Protein AF-W1Y788-F1 (afdb_monomer_lite)

Radius of gyration: 13.61 Å; chains: 1; bounding box: 30×20×35 Å

Secondary structure (DSSP, 8-state):
-HHHHHHHHHHT-S-------SHHHHHHHHHHHHHHHHHTTT-TT-------TTS-HHHHHHHHHH-

Foldseek 3Di:
DVVQVVVCVVVVHPTDDPPDPDPLSVLLVVLLVVCVVCVVVVVNVPLDDDDDPPDDPSNVVSSVVSD

Organism: NCBI:txid408170

Sequence (67 aa):
RDLEIWLAELTGYDTVSLQPNAGSQGEYTGLAAIRGYHLSRGDTERNVCLVPASAHGTNAASAALAG

Structure (mmCIF, N/CA/C/O backbone):
data_AF-W1Y788-F1
#
_entry.id   AF-W1Y788-F1
#
loop_
_atom_site.group_PDB
_atom_site.id
_atom_site.type_symbol
_atom_site.label_atom_id
_atom_site.label_alt_id
_atom_site.label_comp_id
_atom_site.label_asym_id
_atom_site.label_entity_id
_atom_site.label_seq_id
_atom_site.pdbx_PDB_ins_code
_atom_site.Cartn_x
_atom_site.Cartn_y
_atom_site.Cartn_z
_atom_site.occupancy
_atom_site.B_iso_or_equiv
_atom_site.auth_seq_id
_atom_site.auth_comp_id
_atom_site.auth_asym_id
_atom_site.auth_atom_id
_atom_site.pdbx_PDB_model_num
ATOM 1 N N . ARG A 1 1 ? 4.639 7.087 -20.581 1.00 77.81 1 ARG A N 1
ATOM 2 C CA . ARG A 1 1 ? 3.861 6.031 -19.884 1.00 77.81 1 ARG A CA 1
ATOM 3 C C . ARG A 1 1 ? 4.625 4.711 -19.813 1.00 77.81 1 ARG A C 1
ATOM 5 O O . ARG A 1 1 ? 4.197 3.819 -19.103 1.00 77.81 1 ARG A O 1
ATOM 12 N N . ASP A 1 2 ? 5.769 4.610 -20.481 1.00 95.12 2 ASP A N 1
ATOM 13 C CA . ASP A 1 2 ? 6.517 3.362 -20.638 1.00 95.12 2 ASP A CA 1
ATOM 14 C C . ASP A 1 2 ? 6.926 2.747 -19.295 1.00 95.12 2 ASP A C 1
ATOM 16 O O . ASP A 1 2 ? 6.733 1.558 -19.093 1.00 95.12 2 ASP A O 1
ATOM 20 N N . LEU A 1 3 ? 7.362 3.568 -18.331 1.00 97.19 3 LEU A N 1
ATOM 21 C CA . LEU A 1 3 ? 7.717 3.087 -16.993 1.00 97.19 3 LEU A CA 1
ATOM 22 C C . LEU A 1 3 ? 6.538 2.434 -16.248 1.00 97.19 3 LEU A C 1
ATOM 24 O O . LEU A 1 3 ? 6.724 1.405 -15.610 1.00 97.19 3 LEU A O 1
ATOM 28 N N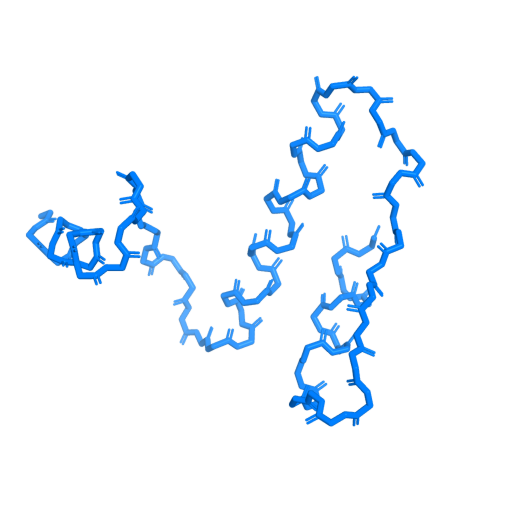 . GLU A 1 4 ? 5.334 3.007 -16.328 1.00 97.88 4 GLU A N 1
ATOM 29 C CA . GLU A 1 4 ? 4.136 2.427 -15.697 1.00 97.88 4 GLU A CA 1
ATOM 30 C C . GLU A 1 4 ? 3.791 1.075 -16.331 1.00 97.88 4 GLU A C 1
ATOM 32 O O . GLU A 1 4 ? 3.486 0.128 -15.613 1.00 97.88 4 GLU A O 1
ATOM 37 N N . ILE A 1 5 ? 3.898 0.981 -17.662 1.00 98.00 5 ILE A N 1
ATOM 38 C CA . ILE A 1 5 ? 3.639 -0.247 -18.426 1.00 98.00 5 ILE A CA 1
ATOM 39 C C . ILE A 1 5 ? 4.656 -1.328 -18.054 1.00 98.00 5 ILE A C 1
ATOM 41 O O . ILE A 1 5 ? 4.262 -2.430 -17.690 1.00 98.00 5 ILE A O 1
ATOM 45 N N . TRP A 1 6 ? 5.952 -1.013 -18.070 1.00 98.44 6 TRP A N 1
ATOM 46 C CA . TRP A 1 6 ? 6.997 -1.982 -17.733 1.00 98.44 6 TRP A CA 1
ATOM 47 C C . TRP A 1 6 ? 6.867 -2.503 -16.302 1.00 98.44 6 TRP A C 1
ATOM 49 O O . TRP A 1 6 ? 7.051 -3.693 -16.058 1.00 98.44 6 TRP A O 1
ATOM 59 N N . LEU A 1 7 ? 6.544 -1.629 -15.345 1.00 98.12 7 LEU A N 1
ATOM 60 C CA . LEU A 1 7 ? 6.344 -2.039 -13.955 1.00 98.12 7 LEU A CA 1
ATOM 61 C C . LEU A 1 7 ? 5.083 -2.895 -13.792 1.00 98.12 7 LEU A C 1
ATOM 63 O O . LEU A 1 7 ? 5.125 -3.879 -13.052 1.00 98.12 7 LEU A O 1
ATOM 67 N N . ALA A 1 8 ? 3.992 -2.559 -14.485 1.00 98.12 8 ALA A N 1
ATOM 68 C CA . ALA A 1 8 ? 2.772 -3.364 -14.507 1.00 98.12 8 ALA A CA 1
ATOM 69 C C . ALA A 1 8 ? 3.045 -4.769 -15.076 1.00 98.12 8 ALA A C 1
ATOM 71 O O . ALA A 1 8 ? 2.734 -5.763 -14.424 1.00 98.12 8 ALA A O 1
ATOM 72 N N . GLU A 1 9 ? 3.733 -4.858 -16.218 1.00 98.06 9 GLU A N 1
ATOM 73 C CA . GLU A 1 9 ? 4.135 -6.128 -16.839 1.00 98.06 9 GLU A CA 1
ATOM 74 C C . GLU A 1 9 ? 5.051 -6.962 -15.931 1.00 98.06 9 GLU A C 1
ATOM 76 O O . GLU A 1 9 ? 4.853 -8.168 -15.795 1.00 98.06 9 GLU A O 1
ATOM 81 N N . LEU A 1 10 ? 6.029 -6.332 -15.269 1.00 98.38 10 LEU A N 1
ATOM 82 C CA . LEU A 1 10 ? 6.973 -7.019 -14.383 1.00 98.38 10 LEU A CA 1
ATOM 83 C C . LEU A 1 10 ? 6.302 -7.592 -13.127 1.00 98.38 10 LEU A C 1
AT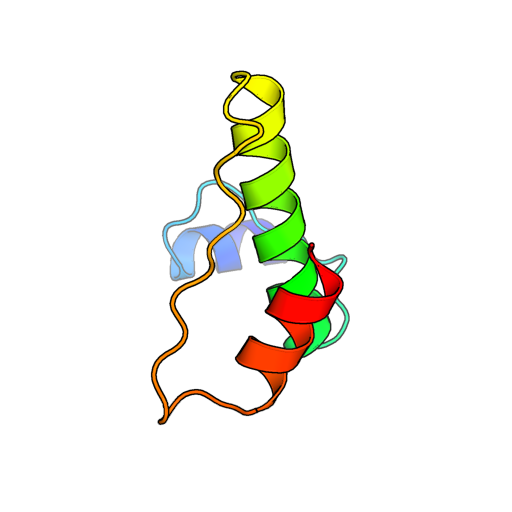OM 85 O O . LEU A 1 10 ? 6.725 -8.628 -12.615 1.00 98.38 10 LEU A O 1
ATOM 89 N N . THR A 1 11 ? 5.296 -6.896 -12.597 1.00 97.81 11 THR A N 1
ATOM 90 C CA . THR A 1 11 ? 4.656 -7.236 -11.315 1.00 97.81 11 THR A CA 1
ATOM 91 C C . THR A 1 11 ? 3.341 -7.996 -11.469 1.00 97.81 11 THR A C 1
ATOM 93 O O . THR A 1 11 ? 2.877 -8.592 -10.498 1.00 97.81 11 THR A O 1
ATOM 96 N N . GLY A 1 12 ? 2.751 -8.004 -12.668 1.00 98.00 12 GLY A N 1
ATOM 97 C CA . GLY A 1 12 ? 1.456 -8.624 -12.948 1.00 98.00 12 GLY A CA 1
ATOM 98 C C . GLY A 1 12 ? 0.249 -7.811 -12.466 1.00 98.00 12 GLY A C 1
ATOM 99 O O . GLY A 1 12 ? -0.849 -8.356 -12.398 1.00 98.00 12 GLY A O 1
ATOM 100 N N . TYR A 1 13 ? 0.433 -6.534 -12.113 1.00 97.88 13 TYR A N 1
ATOM 101 C CA . TYR A 1 13 ? -0.674 -5.625 -11.801 1.00 97.88 13 TYR A CA 1
ATOM 102 C C . TYR A 1 13 ? -1.274 -5.016 -13.072 1.00 97.88 13 TYR A C 1
ATOM 104 O O . TYR A 1 13 ? -0.570 -4.801 -14.054 1.00 97.88 13 TYR A O 1
ATOM 112 N N . ASP A 1 14 ? -2.557 -4.645 -13.028 1.00 97.56 14 ASP A N 1
ATOM 113 C CA . ASP A 1 14 ? -3.217 -3.956 -14.146 1.00 97.56 14 ASP A CA 1
ATOM 114 C C . ASP A 1 14 ? -2.704 -2.518 -14.343 1.00 97.56 14 ASP A C 1
ATOM 116 O O . ASP A 1 14 ? -2.667 -2.006 -15.461 1.00 97.56 14 ASP A O 1
ATOM 120 N N . THR A 1 15 ? -2.341 -1.834 -13.249 1.00 96.88 15 THR A N 1
ATOM 121 C CA . THR A 1 15 ? -1.888 -0.432 -13.259 1.00 96.88 15 THR A CA 1
ATOM 122 C C . THR A 1 15 ? -0.885 -0.149 -12.142 1.00 96.88 15 THR A C 1
ATOM 124 O O . THR A 1 15 ? -0.885 -0.817 -11.108 1.00 96.88 15 THR A O 1
ATOM 127 N N . VAL A 1 16 ? -0.051 0.878 -12.335 1.00 97.38 16 VAL A N 1
ATOM 128 C CA . VAL A 1 16 ? 0.943 1.345 -11.358 1.00 97.38 16 VAL A CA 1
ATOM 129 C C . VAL A 1 16 ? 0.812 2.857 -11.172 1.00 97.38 16 VAL A C 1
ATOM 131 O O . VAL A 1 16 ? 0.685 3.595 -12.146 1.00 97.38 16 VAL A O 1
ATOM 134 N N . SER A 1 17 ? 0.872 3.322 -9.920 1.00 97.25 17 SER A N 1
ATOM 135 C CA . SER A 1 17 ? 0.979 4.748 -9.585 1.00 97.25 17 SER A CA 1
ATOM 136 C C . SER A 1 17 ? 2.421 5.108 -9.242 1.00 97.25 17 SER A C 1
ATOM 138 O O . SER A 1 17 ? 3.036 4.467 -8.392 1.00 97.25 17 SER A O 1
ATOM 140 N N . LEU A 1 18 ? 2.937 6.169 -9.865 1.00 96.88 18 LEU A N 1
ATOM 141 C CA . LEU A 1 18 ? 4.266 6.730 -9.587 1.00 96.88 18 LEU A CA 1
ATOM 142 C C . LEU A 1 18 ? 4.235 7.877 -8.560 1.00 96.88 18 LEU A C 1
ATOM 144 O O . LEU A 1 18 ? 5.254 8.518 -8.316 1.00 96.88 18 LEU A O 1
ATOM 148 N N . GLN A 1 19 ? 3.070 8.169 -7.974 1.00 97.62 19 GLN A N 1
ATOM 149 C CA . GLN A 1 19 ? 2.913 9.239 -6.986 1.00 97.62 19 GLN A CA 1
ATOM 150 C C . GLN A 1 19 ? 3.664 8.972 -5.662 1.00 97.62 19 GLN A C 1
ATOM 152 O O . GLN A 1 19 ? 4.187 9.934 -5.089 1.00 97.62 19 GLN A O 1
ATOM 157 N N . PRO A 1 20 ? 3.742 7.726 -5.143 1.00 96.62 20 PRO A N 1
ATOM 158 C CA . PRO A 1 20 ? 4.531 7.430 -3.954 1.00 96.62 20 PRO A CA 1
ATOM 159 C C . PRO A 1 20 ? 6.028 7.657 -4.153 1.00 96.62 20 PRO A C 1
ATOM 161 O O . PRO A 1 20 ? 6.673 6.995 -4.958 1.00 96.62 20 PRO A O 1
AT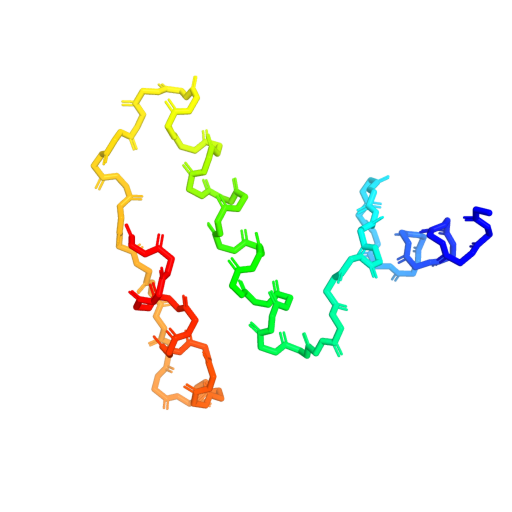OM 164 N N . ASN A 1 21 ? 6.600 8.570 -3.371 1.00 95.19 21 ASN A N 1
ATOM 165 C CA . ASN A 1 21 ? 8.012 8.954 -3.465 1.00 95.19 21 ASN A CA 1
ATOM 166 C C . ASN A 1 21 ? 8.935 8.213 -2.476 1.00 95.19 21 ASN A C 1
ATOM 168 O O . ASN A 1 21 ? 10.132 8.488 -2.432 1.00 95.19 21 ASN A O 1
ATOM 1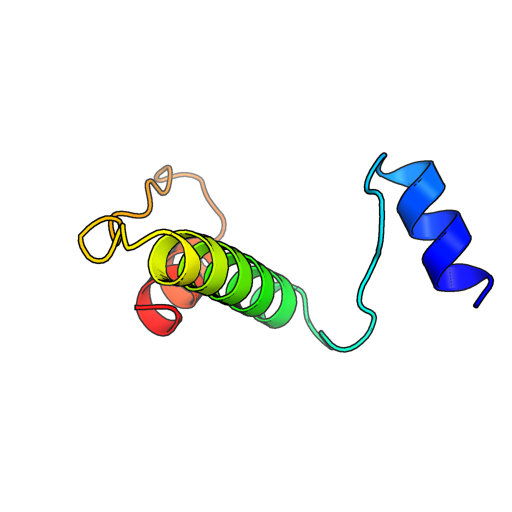72 N N . ALA A 1 22 ? 8.393 7.289 -1.679 1.00 96.81 22 ALA A N 1
ATOM 173 C CA . ALA A 1 22 ? 9.130 6.431 -0.755 1.00 96.81 22 ALA A CA 1
ATOM 174 C C . ALA A 1 22 ? 8.373 5.112 -0.539 1.00 96.81 22 ALA A C 1
ATOM 176 O O . ALA A 1 22 ? 7.149 5.073 -0.669 1.00 96.81 22 ALA A O 1
ATOM 177 N N . GLY A 1 23 ? 9.085 4.049 -0.146 1.00 96.50 23 GLY A N 1
ATOM 178 C CA . GLY A 1 23 ? 8.482 2.731 0.101 1.00 96.50 23 GLY A CA 1
ATOM 179 C C . GLY A 1 23 ? 7.353 2.767 1.137 1.00 96.50 23 GLY A C 1
ATOM 180 O O . GLY A 1 23 ? 6.256 2.292 0.862 1.00 96.50 23 GLY A O 1
ATOM 181 N N . SER A 1 24 ? 7.571 3.435 2.274 1.00 96.56 24 SER A N 1
ATOM 182 C CA . SER A 1 24 ? 6.546 3.617 3.315 1.00 96.56 24 SER A CA 1
ATOM 183 C C . SER A 1 24 ? 5.333 4.427 2.842 1.00 96.56 24 SER A C 1
ATOM 185 O O . SER A 1 24 ? 4.209 4.169 3.259 1.00 96.56 24 SER A O 1
ATOM 187 N N . GLN A 1 25 ? 5.529 5.387 1.933 1.00 97.44 25 GLN A N 1
ATOM 188 C CA . GLN A 1 25 ? 4.421 6.129 1.327 1.00 97.44 25 GLN A CA 1
ATOM 189 C C . GLN A 1 25 ? 3.610 5.207 0.404 1.00 97.44 25 GLN A C 1
ATOM 191 O O . GLN A 1 25 ? 2.381 5.247 0.422 1.00 97.44 25 GLN A O 1
ATOM 196 N N . GLY A 1 26 ? 4.286 4.322 -0.333 1.00 97.94 26 GLY A N 1
ATOM 197 C CA . GLY A 1 26 ? 3.647 3.290 -1.149 1.00 97.94 26 GLY A CA 1
ATOM 198 C C . GLY A 1 26 ? 2.807 2.322 -0.316 1.00 97.94 26 GLY A C 1
ATOM 199 O O . GLY A 1 26 ? 1.662 2.061 -0.675 1.00 97.94 26 GLY A O 1
ATOM 200 N N . GLU A 1 27 ? 3.328 1.857 0.825 1.00 98.25 27 GLU A N 1
ATOM 201 C CA . GLU A 1 27 ? 2.582 1.029 1.786 1.00 98.25 27 GLU A CA 1
ATOM 202 C C . GLU A 1 27 ? 1.309 1.737 2.271 1.00 98.25 27 GLU A C 1
ATOM 204 O O . GLU A 1 27 ? 0.214 1.182 2.176 1.00 98.25 27 GLU A O 1
ATOM 209 N N . TYR A 1 28 ? 1.438 2.980 2.746 1.00 97.69 28 TYR A N 1
ATOM 210 C CA . TYR A 1 28 ? 0.304 3.780 3.208 1.00 97.69 28 TYR A CA 1
ATOM 211 C C . TYR A 1 28 ? -0.730 4.007 2.095 1.00 97.69 28 TYR A C 1
ATOM 213 O O . TYR A 1 28 ? -1.924 3.809 2.309 1.00 97.69 28 TYR A O 1
ATOM 221 N N . THR A 1 29 ? -0.283 4.366 0.889 1.00 97.94 29 THR A N 1
ATOM 222 C CA . THR A 1 29 ? -1.166 4.606 -0.262 1.00 97.94 29 THR A CA 1
ATOM 223 C C . THR A 1 29 ? -1.895 3.332 -0.684 1.00 97.94 29 THR A C 1
ATOM 225 O O . THR A 1 29 ? -3.094 3.374 -0.958 1.00 97.94 29 THR A O 1
ATOM 228 N N . GLY A 1 30 ? -1.207 2.187 -0.683 1.00 97.88 30 GLY A N 1
ATOM 229 C CA . GLY A 1 30 ? -1.814 0.882 -0.941 1.00 97.88 30 GLY A CA 1
ATOM 230 C C . GLY A 1 30 ? -2.897 0.536 0.084 1.00 97.88 30 GLY A C 1
ATOM 231 O O . GLY A 1 30 ? -4.005 0.155 -0.292 1.00 97.88 30 GLY A O 1
ATOM 232 N N . LEU A 1 31 ? -2.620 0.739 1.375 1.00 98.06 31 LEU A N 1
ATOM 233 C CA . LEU A 1 31 ? -3.595 0.512 2.447 1.00 98.06 31 LEU A CA 1
ATOM 234 C C . LEU A 1 31 ? -4.789 1.473 2.361 1.00 98.06 31 LEU A C 1
ATOM 236 O O . LEU A 1 31 ? -5.932 1.042 2.509 1.00 98.06 31 LEU A O 1
ATOM 240 N N . ALA A 1 32 ? -4.558 2.747 2.039 1.00 97.12 32 ALA A N 1
ATOM 241 C CA . ALA A 1 32 ? -5.624 3.721 1.815 1.00 97.12 32 ALA A CA 1
ATOM 242 C C . ALA A 1 32 ? -6.511 3.341 0.616 1.00 97.12 32 ALA A C 1
ATOM 244 O O . ALA A 1 32 ? -7.734 3.481 0.687 1.00 97.12 32 ALA A O 1
ATOM 245 N N . ALA A 1 33 ? -5.925 2.807 -0.461 1.00 97.62 33 ALA A N 1
ATOM 246 C CA . ALA A 1 33 ? -6.675 2.294 -1.605 1.00 97.62 33 ALA A CA 1
ATOM 247 C C . ALA A 1 33 ? -7.532 1.072 -1.226 1.00 97.62 33 ALA A C 1
ATOM 249 O O . ALA A 1 33 ? -8.716 1.028 -1.566 1.00 97.62 33 ALA A O 1
ATOM 250 N N . ILE A 1 34 ? -6.981 0.124 -0.456 1.00 98.00 34 ILE A N 1
ATOM 251 C CA . ILE A 1 34 ? -7.724 -1.032 0.082 1.00 98.00 34 ILE A CA 1
ATOM 252 C C . ILE A 1 34 ? -8.889 -0.565 0.969 1.00 98.00 34 ILE A C 1
ATOM 254 O O . ILE A 1 34 ? -10.016 -1.044 0.824 1.00 98.00 34 ILE A O 1
ATOM 258 N N . ARG A 1 35 ? -8.656 0.416 1.846 1.00 97.19 35 ARG A N 1
ATOM 259 C CA . ARG A 1 35 ? -9.700 1.005 2.692 1.00 97.19 35 ARG A CA 1
ATOM 260 C C . ARG A 1 35 ? -10.791 1.675 1.856 1.00 97.19 35 ARG A C 1
ATOM 262 O O . ARG A 1 35 ? -11.973 1.426 2.085 1.00 97.19 35 ARG A O 1
ATOM 269 N N . GLY A 1 36 ? -10.416 2.465 0.849 1.00 97.50 36 GLY A N 1
ATOM 270 C CA . GLY A 1 36 ? -11.353 3.064 -0.107 1.00 97.50 36 GLY A CA 1
ATOM 271 C C . GLY A 1 36 ? -12.203 2.020 -0.842 1.00 97.50 36 GLY A C 1
ATOM 272 O O . GLY A 1 36 ? -13.405 2.216 -1.013 1.00 97.50 36 GLY A O 1
ATOM 273 N N . TYR A 1 37 ? -11.610 0.879 -1.199 1.00 98.12 37 TYR A N 1
ATOM 274 C CA . TYR A 1 37 ? -12.305 -0.255 -1.811 1.00 98.12 37 TYR A CA 1
ATOM 275 C C . TYR A 1 37 ? -13.293 -0.965 -0.866 1.00 98.12 37 TYR A C 1
ATOM 277 O O . TYR A 1 37 ? -14.342 -1.444 -1.301 1.00 98.12 37 TYR A O 1
ATOM 285 N N . HIS A 1 38 ? -12.999 -1.054 0.431 1.00 98.38 38 HIS A N 1
ATOM 286 C CA . HIS A 1 38 ? -13.967 -1.558 1.410 1.00 98.38 38 HIS A CA 1
ATOM 287 C C . HIS A 1 38 ? -15.124 -0.577 1.612 1.00 98.38 38 HIS A C 1
ATOM 289 O O . HIS A 1 38 ? -16.288 -0.971 1.522 1.00 98.38 38 HIS A O 1
ATOM 295 N N . LEU A 1 39 ? -14.818 0.711 1.788 1.00 97.62 39 LEU A N 1
ATOM 296 C CA . LEU A 1 39 ? -15.832 1.752 1.957 1.00 97.62 39 LEU A CA 1
ATOM 297 C C . LEU A 1 39 ? -16.781 1.853 0.760 1.00 97.62 39 LEU A C 1
ATOM 299 O O . LEU A 1 39 ? -17.987 1.983 0.958 1.00 97.62 39 LEU A O 1
ATOM 303 N N . SER A 1 40 ? -16.271 1.742 -0.471 1.00 98.38 40 SER A N 1
ATOM 304 C CA . SER A 1 40 ? -17.104 1.809 -1.681 1.00 98.38 40 SER A CA 1
ATOM 305 C C . SER A 1 40 ? -18.115 0.663 -1.795 1.00 98.38 40 SER A C 1
ATOM 307 O O . SER A 1 40 ? -19.093 0.782 -2.530 1.00 98.38 40 SER A O 1
ATOM 309 N N . ARG A 1 41 ? -17.911 -0.429 -1.048 1.00 98.38 41 ARG A N 1
ATOM 310 C CA . ARG A 1 41 ? -18.807 -1.592 -0.979 1.00 98.38 41 ARG A CA 1
ATOM 311 C C . ARG A 1 41 ? -19.652 -1.633 0.297 1.00 98.38 41 ARG A C 1
ATOM 313 O O . ARG A 1 41 ? -20.404 -2.581 0.487 1.00 98.38 41 ARG A O 1
ATOM 320 N N . GLY A 1 42 ? -19.535 -0.622 1.160 1.00 98.06 42 GLY A N 1
ATOM 321 C CA . GLY A 1 42 ? -20.229 -0.567 2.449 1.00 98.06 42 GLY A CA 1
ATOM 322 C C . GLY A 1 42 ? -19.591 -1.413 3.556 1.00 98.06 42 GLY A C 1
ATOM 323 O O . GLY A 1 42 ? -20.159 -1.508 4.639 1.00 98.06 42 GLY A O 1
ATOM 324 N N . ASP A 1 43 ? -18.403 -1.987 3.334 1.00 98.06 43 ASP A N 1
ATOM 325 C CA . ASP A 1 43 ? -17.664 -2.785 4.323 1.00 98.06 43 ASP A CA 1
ATOM 326 C C . ASP A 1 43 ? -16.934 -1.882 5.346 1.00 98.06 43 ASP A C 1
ATOM 328 O O . ASP A 1 43 ? -15.709 -1.918 5.476 1.00 98.06 43 ASP A O 1
ATOM 332 N N . THR A 1 44 ? -17.655 -1.028 6.075 1.00 96.44 44 THR A N 1
ATOM 333 C CA . THR A 1 44 ? -17.039 -0.002 6.943 1.00 96.44 44 THR A CA 1
ATOM 334 C C . THR A 1 44 ? -16.306 -0.562 8.162 1.00 96.44 44 THR A C 1
ATOM 336 O O . THR A 1 44 ? -15.471 0.124 8.742 1.00 96.44 44 THR A O 1
ATOM 339 N N . GLU A 1 45 ? -16.602 -1.801 8.554 1.00 97.00 45 GLU A N 1
ATOM 340 C CA . GLU A 1 45 ? -16.018 -2.451 9.735 1.00 97.00 45 GLU A CA 1
ATOM 341 C C . GLU A 1 45 ? -14.698 -3.181 9.436 1.00 97.00 45 GLU A C 1
ATOM 343 O O . GLU A 1 45 ? -14.034 -3.677 10.344 1.00 97.00 45 GLU A O 1
ATOM 348 N N . ARG A 1 46 ? -14.281 -3.260 8.165 1.00 97.31 46 ARG A N 1
ATOM 349 C CA . ARG A 1 46 ? -13.041 -3.940 7.763 1.00 97.31 46 ARG A CA 1
ATOM 350 C C . ARG A 1 46 ? -11.825 -3.025 7.929 1.00 97.31 46 ARG A C 1
ATOM 352 O O . ARG A 1 46 ? -11.260 -2.553 6.949 1.00 97.31 46 ARG A O 1
ATOM 359 N N . ASN A 1 47 ? -11.423 -2.803 9.178 1.00 96.12 47 ASN A N 1
ATOM 360 C CA . ASN A 1 47 ? -10.289 -1.953 9.572 1.00 96.12 47 ASN A CA 1
ATOM 361 C C . ASN A 1 47 ? -9.167 -2.714 10.311 1.00 96.12 47 ASN A C 1
ATOM 363 O O . ASN A 1 47 ? -8.274 -2.110 10.899 1.00 96.12 47 ASN A O 1
ATOM 367 N N .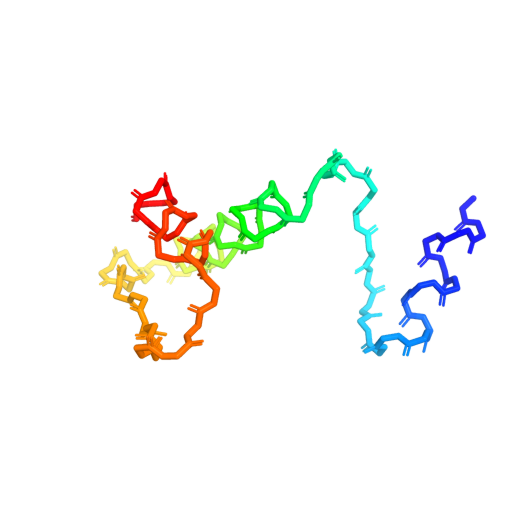 VAL A 1 48 ? -9.195 -4.051 10.299 1.00 97.06 48 VAL A N 1
ATOM 368 C CA . VAL A 1 48 ? -8.153 -4.878 10.923 1.00 97.06 48 VAL A CA 1
ATOM 369 C C . VAL A 1 48 ? -7.077 -5.222 9.894 1.00 97.06 48 VAL A C 1
ATOM 371 O O . VAL A 1 48 ? -7.332 -5.965 8.945 1.00 97.06 48 VAL A O 1
ATOM 374 N N . CYS A 1 49 ? -5.856 -4.727 10.110 1.00 97.62 49 CYS A N 1
ATOM 375 C CA . CYS A 1 49 ? -4.674 -5.086 9.327 1.00 97.62 49 CYS A CA 1
ATOM 376 C C . CYS A 1 49 ? -3.830 -6.128 10.081 1.00 97.62 49 CYS A C 1
ATOM 378 O O . CYS A 1 49 ? -3.342 -5.867 11.180 1.00 97.62 49 CYS A O 1
ATOM 380 N N . LEU A 1 50 ? -3.652 -7.317 9.499 1.00 97.19 50 LEU A N 1
ATOM 381 C CA . LEU A 1 50 ? -2.808 -8.366 10.074 1.00 97.19 50 LEU A CA 1
ATOM 382 C C . LEU A 1 50 ? -1.345 -8.133 9.670 1.00 97.19 50 LEU A C 1
ATOM 384 O O . LEU A 1 50 ? -1.003 -8.258 8.496 1.00 97.19 50 LEU A O 1
ATOM 388 N N . VAL A 1 51 ? -0.478 -7.831 10.641 1.00 96.44 51 VAL A N 1
ATOM 389 C CA . VAL A 1 51 ? 0.954 -7.574 10.413 1.00 96.44 51 VAL A CA 1
ATOM 390 C C . VAL A 1 51 ? 1.795 -8.616 11.164 1.00 96.44 51 VAL A C 1
ATOM 392 O O . VAL A 1 51 ? 1.740 -8.660 12.394 1.00 96.44 51 VAL A O 1
ATOM 395 N N . PRO A 1 52 ? 2.576 -9.469 10.470 1.00 96.94 52 PRO A N 1
ATOM 396 C CA . PRO A 1 52 ? 3.492 -10.401 11.124 1.00 96.94 52 PRO A CA 1
ATOM 397 C C . PRO A 1 52 ? 4.567 -9.671 11.937 1.00 96.94 52 PRO A C 1
ATOM 399 O O . PRO A 1 52 ? 5.081 -8.643 11.504 1.00 96.94 52 PRO A O 1
ATOM 402 N N . ALA A 1 53 ? 4.983 -10.244 13.069 1.00 95.94 53 ALA A N 1
ATOM 403 C CA . ALA A 1 53 ? 5.996 -9.640 13.944 1.00 95.94 53 ALA A CA 1
ATOM 404 C C . ALA A 1 53 ? 7.379 -9.458 13.280 1.00 95.94 53 ALA A C 1
ATOM 406 O O . ALA A 1 53 ? 8.189 -8.670 13.755 1.00 95.94 53 ALA A O 1
ATOM 407 N N . SER A 1 54 ? 7.655 -10.184 12.194 1.00 97.06 54 SER A N 1
ATOM 408 C CA . SER A 1 54 ? 8.887 -10.073 11.405 1.00 97.06 54 SER A CA 1
ATOM 409 C C . SER A 1 54 ? 8.837 -9.004 10.309 1.00 97.06 54 SER A C 1
ATOM 411 O O . SER A 1 54 ? 9.841 -8.805 9.625 1.00 97.06 54 SER A O 1
ATOM 413 N N . ALA A 1 55 ? 7.687 -8.358 10.085 1.00 96.62 55 ALA A N 1
ATOM 414 C CA . ALA A 1 55 ? 7.548 -7.337 9.054 1.00 96.62 55 ALA A CA 1
ATOM 415 C C . ALA A 1 55 ? 8.447 -6.124 9.343 1.00 96.62 55 ALA A C 1
ATOM 417 O O . ALA A 1 55 ? 8.799 -5.843 10.491 1.00 96.62 55 ALA A O 1
ATOM 418 N N . HIS A 1 56 ? 8.803 -5.381 8.293 1.00 96.00 56 HIS A N 1
ATOM 419 C CA . HIS A 1 56 ? 9.541 -4.136 8.459 1.00 96.00 56 HIS A CA 1
ATOM 420 C C . HIS A 1 56 ? 8.713 -3.141 9.296 1.00 96.00 56 HIS A C 1
ATOM 422 O O . HIS A 1 56 ? 7.486 -3.098 9.205 1.00 96.00 56 HIS A O 1
ATOM 428 N N . GLY A 1 57 ? 9.374 -2.330 10.131 1.00 93.38 57 GLY A N 1
ATOM 429 C CA . GLY A 1 57 ? 8.684 -1.445 11.081 1.00 93.38 57 GLY A CA 1
ATOM 430 C C . GLY A 1 57 ? 7.756 -0.417 10.418 1.00 93.38 57 GLY A C 1
ATOM 431 O O . GLY A 1 57 ? 6.784 0.021 11.034 1.00 93.38 57 GLY A O 1
ATOM 43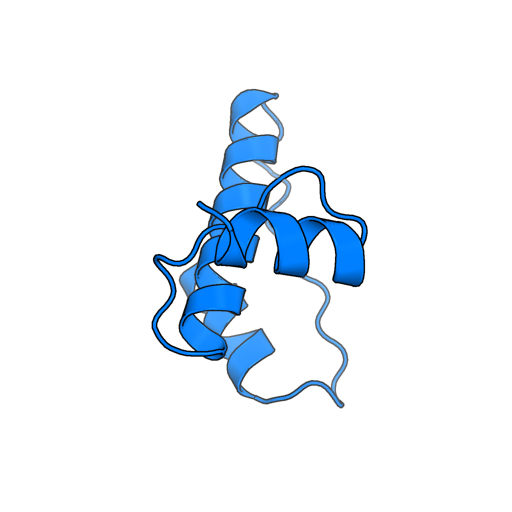2 N N . THR A 1 58 ? 8.012 -0.073 9.149 1.00 96.25 58 THR A N 1
ATOM 433 C CA . THR A 1 58 ? 7.136 0.808 8.361 1.00 96.25 58 THR A CA 1
ATOM 434 C C . THR A 1 58 ? 5.758 0.206 8.148 1.00 96.25 58 THR A C 1
ATOM 436 O O . THR A 1 58 ? 4.796 0.954 8.218 1.00 96.25 58 THR A O 1
ATOM 439 N N . ASN A 1 59 ? 5.618 -1.117 8.023 1.00 96.12 59 ASN A N 1
ATOM 440 C CA . ASN A 1 59 ? 4.328 -1.757 7.769 1.00 96.12 59 ASN A CA 1
ATOM 441 C C . ASN A 1 59 ? 3.307 -1.443 8.874 1.00 96.12 59 ASN A C 1
ATOM 443 O O . ASN A 1 59 ? 2.184 -1.028 8.588 1.00 96.12 59 ASN A O 1
ATOM 447 N N . ALA A 1 60 ? 3.705 -1.604 10.141 1.00 94.69 60 ALA A N 1
ATOM 448 C CA . ALA A 1 60 ? 2.837 -1.315 11.282 1.00 94.69 60 ALA A CA 1
ATOM 449 C C . ALA A 1 60 ? 2.522 0.187 11.395 1.00 94.69 60 ALA A C 1
ATOM 451 O O . ALA A 1 60 ? 1.387 0.560 11.691 1.00 94.69 60 ALA A O 1
ATOM 452 N N . ALA A 1 61 ? 3.504 1.050 11.115 1.00 95.56 61 ALA A N 1
ATOM 453 C CA . ALA A 1 61 ? 3.307 2.498 11.112 1.00 95.56 61 ALA A CA 1
ATOM 454 C C . ALA A 1 61 ? 2.344 2.948 9.996 1.00 95.56 61 ALA A C 1
ATOM 456 O O . ALA A 1 61 ? 1.417 3.713 10.254 1.00 95.56 61 ALA A O 1
ATOM 457 N N . SER A 1 62 ? 2.519 2.433 8.777 1.00 96.62 62 SER A N 1
ATOM 458 C CA . SER A 1 62 ? 1.659 2.690 7.618 1.00 96.62 62 SER A CA 1
ATOM 459 C C . SER A 1 62 ? 0.217 2.242 7.880 1.00 96.62 62 SER A C 1
ATOM 461 O O . SER A 1 62 ? -0.714 2.983 7.571 1.00 96.62 62 SER A O 1
ATOM 463 N N . ALA A 1 63 ? 0.024 1.075 8.507 1.00 95.88 63 ALA A N 1
ATOM 464 C CA . ALA A 1 63 ? -1.296 0.579 8.902 1.00 95.88 63 ALA A CA 1
ATOM 465 C C . ALA A 1 63 ? -1.980 1.471 9.942 1.00 95.88 63 ALA A C 1
ATOM 467 O O . ALA A 1 63 ? -3.142 1.821 9.767 1.00 95.88 63 ALA A O 1
ATOM 468 N N . ALA A 1 64 ? -1.258 1.907 10.977 1.00 94.31 64 ALA A N 1
ATOM 469 C CA . ALA A 1 64 ? -1.810 2.819 11.977 1.00 94.31 64 ALA A CA 1
ATOM 470 C C . ALA A 1 64 ? -2.229 4.176 11.379 1.00 94.31 64 ALA A C 1
ATOM 472 O O . ALA A 1 64 ? -3.215 4.762 11.819 1.00 94.31 64 ALA A O 1
ATOM 473 N N . LEU A 1 65 ? -1.499 4.670 10.371 1.00 93.06 65 LEU A N 1
ATOM 474 C CA . LEU A 1 65 ? -1.829 5.917 9.671 1.00 93.06 65 LEU A CA 1
ATOM 475 C C . LEU A 1 65 ? -3.031 5.780 8.725 1.00 93.06 65 LEU A C 1
ATOM 477 O O . LEU A 1 65 ? -3.750 6.757 8.525 1.00 93.06 65 LEU A O 1
ATOM 481 N N . ALA A 1 66 ? -3.243 4.603 8.130 1.00 92.50 66 ALA A N 1
ATOM 482 C CA . ALA A 1 66 ? -4.326 4.358 7.174 1.00 92.50 66 ALA A CA 1
ATOM 483 C C . ALA A 1 66 ? -5.722 4.262 7.823 1.00 92.50 66 ALA A C 1
ATOM 485 O O . ALA A 1 66 ? -6.720 4.431 7.114 1.00 92.50 66 ALA A O 1
ATOM 486 N N . GLY A 1 67 ? -5.787 4.064 9.146 1.00 80.75 67 GLY A N 1
ATOM 487 C CA . GLY A 1 67 ? -7.031 3.922 9.920 1.00 80.75 67 GLY A CA 1
ATOM 488 C C . GLY A 1 67 ? -7.814 2.671 9.551 1.00 80.75 67 GLY A C 1
ATOM 489 O O . GLY A 1 67 ? -9.067 2.774 9.507 1.00 80.75 67 GLY A O 1
#

pLDDT: mean 96.46, std 3.28, range [77.81, 98.44]

InterPro domains:
  IPR015421 Pyridoxal phosphate-dependent transferase, major domain [G3DSA:3.40.640.10] (1-67)
  IPR015424 Pyridoxal phosphate-dependent transferase [SSF53383] (3-67)
  IPR020581 Glycine cleavage system P protein [PTHR11773] (2-67)